Protein AF-A0A8S0YBK9-F1 (afdb_monomer_lite)

Radius o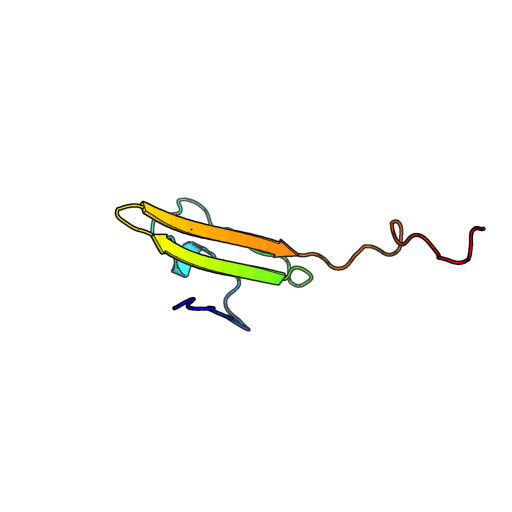f gyration: 16.3 Å; chains: 1; bounding box: 47×27×40 Å

Structure (mmCIF, N/CA/C/O backbone):
data_AF-A0A8S0YBK9-F1
#
_entry.id   AF-A0A8S0YBK9-F1
#
loop_
_atom_site.group_PDB
_atom_site.id
_atom_site.type_symbol
_atom_site.label_atom_id
_atom_site.label_alt_id
_atom_site.label_comp_id
_atom_site.label_asym_id
_atom_site.label_entity_id
_atom_site.label_seq_id
_atom_site.pdbx_PDB_ins_code
_atom_site.Cartn_x
_atom_site.Cartn_y
_atom_site.Cartn_z
_atom_site.occupancy
_atom_site.B_iso_or_equiv
_atom_site.auth_seq_id
_atom_site.auth_comp_id
_atom_site.auth_asym_id
_atom_site.auth_atom_id
_atom_site.pdbx_PDB_model_num
ATOM 1 N N . MET A 1 1 ? 4.863 -1.326 20.955 1.00 35.19 1 MET A N 1
ATOM 2 C CA . MET A 1 1 ? 5.201 -2.435 20.039 1.00 35.19 1 MET A CA 1
ATOM 3 C C . MET A 1 1 ? 4.767 -2.022 18.636 1.00 35.19 1 MET A C 1
ATOM 5 O O . MET A 1 1 ? 3.643 -1.565 18.497 1.00 35.19 1 MET A O 1
ATOM 9 N N . PHE A 1 2 ? 5.651 -2.044 17.635 1.00 40.44 2 PHE A N 1
ATOM 10 C CA . PHE A 1 2 ? 5.304 -1.676 16.254 1.00 40.44 2 PHE A CA 1
ATOM 11 C C . PHE A 1 2 ? 4.960 -2.954 15.483 1.00 40.44 2 PHE A C 1
ATOM 13 O O . PHE A 1 2 ? 5.842 -3.786 15.283 1.00 40.44 2 PHE A O 1
ATOM 20 N N . GLN A 1 3 ? 3.707 -3.137 15.061 1.00 40.22 3 GLN A N 1
ATOM 21 C CA . GLN A 1 3 ? 3.334 -4.281 14.225 1.00 40.22 3 GLN A CA 1
ATOM 22 C C . GLN A 1 3 ? 3.638 -3.933 12.760 1.00 40.22 3 GLN A C 1
ATOM 24 O O . GLN A 1 3 ? 2.937 -3.142 12.130 1.00 40.22 3 GLN A O 1
ATOM 29 N N . TYR A 1 4 ? 4.728 -4.478 12.220 1.00 42.66 4 TYR A N 1
ATOM 30 C CA . TYR A 1 4 ? 5.073 -4.325 10.809 1.00 42.66 4 TYR A CA 1
ATOM 31 C C . TYR A 1 4 ? 4.378 -5.416 9.991 1.00 42.66 4 TYR A C 1
ATOM 33 O O . TYR A 1 4 ? 4.772 -6.579 10.046 1.00 42.66 4 TYR A O 1
ATOM 41 N N . ILE A 1 5 ? 3.346 -5.055 9.229 1.00 49.53 5 ILE A N 1
ATOM 42 C CA . ILE A 1 5 ? 2.661 -5.998 8.340 1.00 49.53 5 ILE A CA 1
ATOM 43 C C . ILE A 1 5 ? 3.371 -5.959 6.982 1.00 49.53 5 ILE A C 1
ATOM 45 O O . ILE A 1 5 ? 3.102 -5.106 6.139 1.00 49.53 5 ILE A O 1
ATOM 49 N N . LYS A 1 6 ? 4.326 -6.874 6.775 1.00 40.84 6 LYS A N 1
ATOM 50 C CA . LYS A 1 6 ? 4.978 -7.078 5.473 1.00 40.84 6 LYS A CA 1
ATOM 51 C C . LYS A 1 6 ? 4.166 -8.082 4.657 1.00 40.84 6 LYS A C 1
ATOM 53 O O . LYS A 1 6 ? 4.439 -9.278 4.705 1.00 40.84 6 LYS A O 1
ATOM 58 N N . SER A 1 7 ? 3.179 -7.609 3.902 1.00 45.12 7 SER A N 1
ATOM 59 C CA . SER A 1 7 ? 2.431 -8.483 2.997 1.00 45.12 7 SER A CA 1
ATOM 60 C C . SER A 1 7 ? 3.182 -8.626 1.674 1.00 45.12 7 SER A C 1
ATOM 62 O O . SER A 1 7 ? 3.188 -7.722 0.849 1.00 45.12 7 SER A O 1
ATOM 64 N N . LYS A 1 8 ? 3.877 -9.753 1.485 1.00 41.88 8 LYS A N 1
ATOM 65 C CA . LYS A 1 8 ? 4.699 -10.038 0.291 1.00 41.88 8 LYS A CA 1
ATOM 66 C C . LYS A 1 8 ? 3.884 -10.288 -0.994 1.00 41.88 8 LYS A C 1
ATOM 68 O O . LYS A 1 8 ? 4.500 -10.492 -2.032 1.00 41.88 8 LYS A O 1
ATOM 73 N N . LYS A 1 9 ? 2.546 -10.345 -0.925 1.00 45.44 9 LYS A N 1
ATOM 74 C CA . LYS A 1 9 ? 1.681 -10.742 -2.057 1.00 45.44 9 LYS A CA 1
ATOM 75 C C . LYS A 1 9 ? 0.307 -10.060 -2.142 1.00 45.44 9 LYS A C 1
ATOM 77 O O . LYS A 1 9 ? -0.394 -10.300 -3.114 1.00 45.44 9 LYS A O 1
ATOM 82 N N . ASN A 1 10 ? -0.101 -9.253 -1.159 1.00 53.22 10 ASN A N 1
ATOM 83 C CA . ASN A 1 10 ? -1.407 -8.585 -1.200 1.00 53.22 10 ASN A CA 1
ATOM 84 C C . ASN A 1 10 ? -1.224 -7.087 -1.398 1.00 53.22 10 ASN A C 1
ATOM 86 O O . ASN A 1 10 ? -1.020 -6.332 -0.450 1.00 53.22 10 ASN A O 1
ATOM 90 N N . ASN A 1 11 ? -1.317 -6.692 -2.661 1.00 56.81 11 ASN A N 1
ATOM 91 C CA . ASN A 1 11 ? -1.138 -5.329 -3.144 1.00 56.81 11 ASN A CA 1
ATOM 92 C C . ASN A 1 11 ? -2.424 -4.498 -2.976 1.00 56.81 11 ASN A C 1
ATOM 94 O O . ASN A 1 11 ? -2.437 -3.317 -3.301 1.00 56.81 11 ASN A O 1
ATOM 98 N N . ASN A 1 12 ? -3.516 -5.118 -2.511 1.00 62.25 12 ASN A N 1
ATOM 99 C CA . ASN A 1 12 ? -4.832 -4.499 -2.466 1.00 62.25 12 ASN A CA 1
ATOM 100 C C . ASN A 1 12 ? -5.138 -3.929 -1.071 1.00 62.25 12 ASN A C 1
ATOM 102 O O . ASN A 1 12 ? -5.386 -4.660 -0.108 1.00 62.25 12 ASN A O 1
ATOM 106 N N . ILE A 1 13 ? -5.154 -2.598 -0.995 1.00 68.50 13 ILE A N 1
ATOM 107 C CA . ILE A 1 13 ? -5.453 -1.797 0.201 1.00 68.50 13 ILE A CA 1
ATOM 108 C C . ILE A 1 13 ? -6.867 -2.075 0.750 1.00 68.50 13 ILE A C 1
ATOM 110 O O . ILE A 1 13 ? -7.09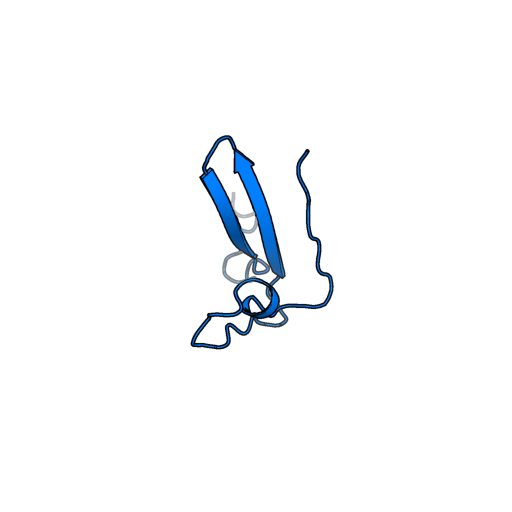8 -1.960 1.957 1.00 68.50 13 ILE A O 1
ATOM 114 N N . LYS A 1 14 ? -7.795 -2.518 -0.106 1.00 64.69 14 LYS A N 1
ATOM 115 C CA . LYS A 1 14 ? -9.194 -2.825 0.233 1.00 64.69 14 LYS A CA 1
ATOM 116 C C . LYS A 1 14 ? -9.352 -3.962 1.243 1.00 64.69 14 LYS A C 1
ATOM 118 O O . LYS A 1 14 ? -10.347 -4.031 1.953 1.00 64.69 14 LYS A O 1
ATOM 123 N N . LEU A 1 15 ? -8.345 -4.830 1.375 1.00 65.00 15 LEU A N 1
ATOM 124 C CA . LEU A 1 15 ? -8.334 -5.871 2.411 1.00 65.00 15 LEU A CA 1
ATOM 125 C C . LEU A 1 15 ? -8.259 -5.296 3.831 1.00 65.00 15 LEU A C 1
ATOM 127 O O . LEU A 1 15 ? -8.644 -5.968 4.786 1.00 65.00 15 LEU A O 1
ATOM 131 N N . ILE A 1 16 ? -7.747 -4.072 3.967 1.00 67.06 16 ILE A N 1
ATOM 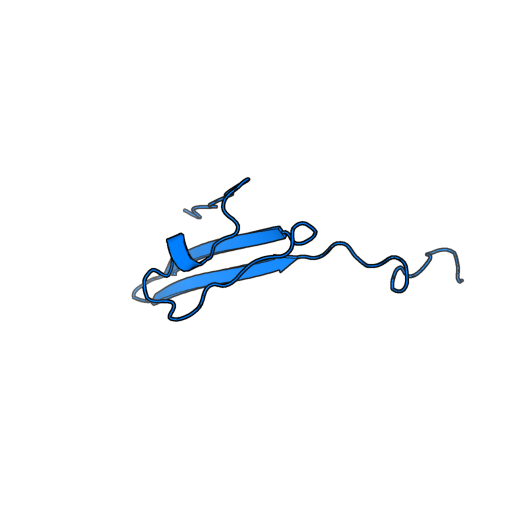132 C CA . ILE A 1 16 ? -7.557 -3.395 5.253 1.00 67.06 16 ILE A CA 1
ATOM 133 C C . ILE A 1 16 ? -8.559 -2.251 5.410 1.00 67.06 16 ILE A C 1
ATOM 135 O O . ILE A 1 16 ? -9.066 -2.033 6.504 1.00 67.06 16 ILE A O 1
ATOM 139 N N . LEU A 1 17 ? -8.909 -1.579 4.315 1.00 72.00 17 LEU A N 1
ATOM 140 C CA . LEU A 1 17 ? -9.974 -0.582 4.265 1.00 72.00 17 LEU A CA 1
ATOM 141 C C . LEU A 1 17 ? -11.156 -1.149 3.475 1.00 72.00 17 LEU A C 1
ATOM 143 O O . LEU A 1 17 ? -11.291 -0.901 2.278 1.00 72.00 17 LEU A O 1
ATOM 147 N N . LYS A 1 18 ? -11.986 -1.948 4.155 1.00 66.88 18 LYS A N 1
ATOM 148 C CA . LYS A 1 18 ? -13.106 -2.682 3.538 1.00 66.88 18 LYS A CA 1
ATOM 149 C C . LYS A 1 18 ? -14.151 -1.768 2.887 1.00 66.88 18 LYS A C 1
ATOM 151 O O . LYS A 1 18 ? -14.783 -2.188 1.926 1.00 66.88 18 LYS A O 1
ATOM 156 N N . ASP A 1 19 ? -14.260 -0.527 3.359 1.00 72.06 19 ASP A N 1
ATOM 157 C CA . ASP A 1 19 ? -15.213 0.480 2.871 1.00 72.06 19 ASP A CA 1
ATOM 158 C C . ASP A 1 19 ? -14.654 1.366 1.744 1.00 72.06 19 ASP A C 1
ATOM 160 O O . ASP A 1 19 ? -15.203 2.423 1.433 1.00 72.06 19 ASP A O 1
ATOM 164 N N . LEU A 1 20 ? -13.537 0.976 1.121 1.00 70.56 20 LEU A N 1
ATOM 165 C CA . LEU A 1 20 ? -13.067 1.653 -0.084 1.00 70.56 20 LEU A CA 1
ATOM 166 C C . LEU A 1 20 ? -14.024 1.385 -1.250 1.00 70.56 20 LEU A C 1
ATOM 168 O O . LEU A 1 20 ? -14.077 0.279 -1.789 1.00 70.56 20 LEU A O 1
ATOM 172 N N . ASP A 1 21 ? -14.702 2.448 -1.679 1.00 69.62 21 ASP A N 1
ATOM 173 C CA . ASP A 1 21 ? -15.596 2.492 -2.844 1.00 69.62 21 ASP A CA 1
ATOM 174 C C . ASP A 1 21 ? -14.900 2.066 -4.153 1.00 69.62 21 ASP A C 1
ATOM 176 O O . ASP A 1 21 ? -15.535 1.599 -5.096 1.00 69.62 21 ASP A O 1
ATOM 180 N N . ARG A 1 22 ? -13.566 2.179 -4.209 1.00 71.00 22 ARG A N 1
ATOM 181 C CA . ARG A 1 22 ? -12.766 1.916 -5.410 1.00 71.00 22 ARG A CA 1
ATOM 182 C C . ARG A 1 22 ? -11.597 0.987 -5.126 1.00 71.00 22 ARG A C 1
ATOM 184 O O . ARG A 1 22 ? -10.926 1.102 -4.101 1.00 71.00 22 ARG A O 1
ATOM 191 N N . ASP A 1 23 ? -11.322 0.101 -6.077 1.00 71.38 23 ASP A N 1
ATOM 192 C CA . ASP A 1 23 ? -10.125 -0.733 -6.046 1.00 71.38 23 ASP A CA 1
ATOM 193 C C . ASP A 1 23 ? -8.877 0.116 -6.317 1.00 71.38 23 ASP A C 1
ATOM 195 O O . ASP A 1 23 ? -8.785 0.823 -7.322 1.00 71.38 23 ASP A O 1
ATOM 199 N N . ILE A 1 24 ? -7.901 0.042 -5.407 1.00 72.44 24 ILE A N 1
ATOM 200 C CA . ILE A 1 24 ? -6.588 0.669 -5.580 1.00 72.44 24 ILE A CA 1
ATOM 201 C C . ILE A 1 24 ? -5.612 -0.423 -6.011 1.00 72.44 24 ILE A C 1
ATOM 203 O O . ILE A 1 24 ? -5.117 -1.192 -5.185 1.00 72.44 24 ILE A O 1
ATOM 207 N N . ASN A 1 25 ? -5.346 -0.485 -7.314 1.00 75.75 25 ASN A N 1
ATOM 208 C CA . ASN A 1 25 ? -4.377 -1.410 -7.890 1.00 75.75 25 ASN A CA 1
ATOM 209 C C . ASN A 1 25 ? -2.978 -0.795 -7.840 1.00 75.75 25 ASN A C 1
ATOM 211 O O . ASN A 1 25 ? -2.728 0.256 -8.429 1.00 75.75 25 ASN A O 1
ATOM 215 N N . ILE A 1 26 ? -2.065 -1.459 -7.135 1.00 79.69 26 ILE A N 1
ATOM 216 C CA . ILE A 1 26 ? -0.656 -1.069 -7.095 1.00 79.69 26 ILE A CA 1
ATOM 217 C C . ILE A 1 26 ? 0.068 -1.759 -8.261 1.00 79.69 26 ILE A C 1
ATOM 219 O O . ILE A 1 26 ? -0.042 -2.985 -8.371 1.00 79.69 26 ILE A O 1
ATOM 223 N N . PRO A 1 27 ? 0.789 -1.004 -9.114 1.00 81.31 27 PRO A N 1
ATOM 224 C CA . PRO A 1 27 ? 1.591 -1.559 -10.204 1.00 81.31 27 PRO A CA 1
ATOM 225 C C . PRO A 1 27 ? 2.574 -2.639 -9.732 1.00 81.31 27 PRO A C 1
ATOM 227 O O . PRO A 1 27 ? 3.068 -2.570 -8.608 1.00 81.31 27 PRO A O 1
ATOM 230 N N . GLU A 1 28 ? 2.897 -3.615 -10.585 1.00 81.38 28 GLU A N 1
ATOM 231 C CA . GLU A 1 28 ? 3.827 -4.707 -10.234 1.00 81.38 28 GLU A CA 1
ATOM 232 C C . GLU A 1 28 ? 5.245 -4.217 -9.913 1.00 81.38 28 GLU A C 1
ATOM 234 O O . GLU A 1 28 ? 5.948 -4.821 -9.102 1.00 81.38 28 GLU A O 1
ATOM 239 N N . ASP A 1 29 ? 5.663 -3.108 -10.521 1.00 85.62 29 ASP A N 1
ATOM 240 C CA . ASP A 1 29 ? 6.951 -2.465 -10.273 1.00 85.62 29 ASP A CA 1
ATOM 241 C C . ASP A 1 29 ? 6.942 -1.581 -9.016 1.00 85.62 29 ASP A C 1
ATOM 243 O O . ASP A 1 29 ? 7.982 -1.047 -8.634 1.00 85.62 29 ASP A O 1
ATOM 247 N N . ALA A 1 30 ? 5.800 -1.442 -8.339 1.00 83.56 30 ALA A N 1
ATOM 248 C CA . ALA A 1 30 ? 5.655 -0.639 -7.139 1.00 83.56 30 ALA A CA 1
ATOM 249 C C . ALA A 1 30 ? 5.509 -1.511 -5.886 1.00 83.56 30 ALA A C 1
ATOM 251 O O . ALA A 1 30 ? 4.779 -2.497 -5.832 1.00 83.56 30 ALA A O 1
ATOM 252 N N . SER A 1 31 ? 6.185 -1.111 -4.814 1.00 84.38 31 SER A N 1
ATOM 253 C CA . SER A 1 31 ? 6.068 -1.745 -3.503 1.00 84.38 31 SER A CA 1
ATOM 254 C C . SER A 1 31 ? 5.164 -0.928 -2.590 1.00 84.38 31 SER A C 1
ATOM 256 O O . SER A 1 31 ? 5.468 0.223 -2.277 1.00 84.38 31 SER A O 1
ATOM 258 N N . LEU A 1 32 ? 4.087 -1.539 -2.095 1.00 82.38 32 LEU A N 1
ATOM 259 C CA . LEU A 1 32 ? 3.248 -0.965 -1.045 1.00 82.38 32 LEU A CA 1
ATOM 260 C C . LEU A 1 32 ? 3.770 -1.372 0.340 1.00 82.38 32 LEU A C 1
ATOM 262 O O . LEU A 1 32 ? 3.930 -2.552 0.652 1.00 82.38 32 LEU A O 1
ATOM 266 N N . ARG A 1 33 ? 3.989 -0.386 1.205 1.00 83.38 33 ARG A N 1
ATOM 267 C CA . ARG A 1 33 ? 4.287 -0.562 2.624 1.00 83.38 33 ARG A CA 1
ATOM 268 C C . ARG A 1 33 ? 3.153 0.018 3.445 1.00 83.38 33 ARG A C 1
ATOM 270 O O . ARG A 1 33 ? 2.730 1.151 3.230 1.00 83.38 33 ARG A O 1
ATOM 277 N N . MET A 1 34 ? 2.728 -0.746 4.437 1.00 80.00 34 MET A N 1
ATOM 278 C CA . MET A 1 34 ? 1.678 -0.345 5.354 1.00 80.00 34 MET A CA 1
ATOM 279 C C . MET A 1 34 ? 2.199 -0.346 6.780 1.00 80.00 34 MET A C 1
ATOM 281 O O . MET A 1 34 ? 2.968 -1.225 7.178 1.00 80.00 34 MET A O 1
ATOM 285 N N . SER A 1 35 ? 1.793 0.651 7.554 1.00 81.25 35 SER A N 1
ATOM 286 C CA . SER A 1 35 ? 2.054 0.672 8.987 1.00 81.25 35 SER A CA 1
ATOM 287 C C . SER A 1 35 ? 0.843 1.179 9.742 1.00 81.25 35 SER A C 1
ATOM 289 O O . SER A 1 35 ? 0.192 2.129 9.315 1.00 81.25 35 SER A O 1
ATOM 291 N N . TYR A 1 36 ? 0.564 0.536 10.866 1.00 81.50 36 TYR A N 1
ATOM 292 C CA . TYR A 1 36 ? -0.486 0.927 11.785 1.00 81.50 36 TYR A CA 1
ATOM 293 C C . TYR A 1 36 ? 0.150 1.259 13.133 1.00 81.50 36 TYR A C 1
ATOM 295 O O . TYR A 1 36 ? 1.047 0.553 13.608 1.00 81.50 36 TYR A O 1
ATOM 303 N N . LYS A 1 37 ? -0.286 2.361 13.737 1.00 84.06 37 LYS A N 1
ATOM 304 C CA . LYS A 1 37 ? 0.163 2.799 15.052 1.00 84.06 37 LYS A CA 1
ATOM 305 C C . LYS A 1 37 ? -1.012 3.373 15.822 1.00 84.06 37 LYS A C 1
ATOM 307 O O . LYS A 1 37 ? -1.599 4.358 15.397 1.00 84.06 37 LYS A O 1
ATOM 312 N N . GLN A 1 38 ? -1.254 2.828 17.001 1.00 84.00 38 GLN A N 1
ATOM 313 C CA . GLN A 1 38 ? -2.152 3.414 17.984 1.00 84.00 38 GLN A CA 1
ATOM 314 C C . GLN A 1 38 ? -1.328 4.173 19.030 1.00 84.00 38 GLN A C 1
ATOM 316 O O . GLN A 1 38 ? -0.305 3.671 19.512 1.00 84.00 38 GLN A O 1
ATOM 321 N N . LYS A 1 39 ? -1.719 5.407 19.357 1.00 87.44 39 LYS A N 1
ATOM 322 C CA . LYS A 1 39 ? -1.120 6.180 20.453 1.00 87.44 39 LYS A CA 1
ATOM 323 C C . LYS A 1 39 ? -2.209 6.986 21.154 1.00 87.44 39 LYS A C 1
ATOM 325 O O . LYS A 1 39 ? -2.739 7.920 20.561 1.00 87.44 39 LYS A O 1
ATOM 330 N N . ARG A 1 40 ? -2.446 6.677 22.436 1.00 88.12 40 ARG A N 1
ATOM 331 C CA . ARG A 1 40 ? -3.601 7.191 23.199 1.00 88.12 40 ARG A CA 1
ATOM 332 C C . ARG A 1 40 ? -4.890 6.866 22.431 1.00 88.12 40 ARG A C 1
ATOM 334 O O . ARG A 1 40 ? -5.004 5.755 21.923 1.00 88.12 40 ARG A O 1
ATOM 341 N N . ASP A 1 41 ? -5.768 7.846 22.270 1.00 90.25 41 ASP A N 1
ATOM 342 C CA . ASP A 1 41 ? -7.069 7.722 21.608 1.00 90.25 41 ASP A CA 1
ATOM 343 C C . ASP A 1 41 ? -7.001 7.958 20.089 1.00 90.25 41 ASP A C 1
ATOM 345 O O . ASP A 1 41 ? -8.013 8.220 19.448 1.00 90.25 41 ASP A O 1
ATOM 349 N N . ILE A 1 42 ? -5.799 7.913 19.498 1.00 89.44 42 ILE A N 1
ATOM 350 C CA . ILE A 1 42 ? -5.593 8.123 18.062 1.00 89.44 42 ILE A CA 1
ATOM 351 C C . ILE A 1 42 ? -5.035 6.853 17.425 1.00 89.44 42 ILE A C 1
ATOM 353 O O . ILE A 1 42 ? -3.953 6.371 17.784 1.00 89.44 42 ILE A O 1
ATOM 357 N N . GLU A 1 43 ? -5.741 6.368 16.410 1.00 85.81 43 GLU A N 1
ATOM 358 C CA . GLU A 1 43 ? -5.266 5.355 15.475 1.00 85.81 43 GLU A CA 1
ATOM 359 C C . GLU A 1 43 ? -4.705 6.027 14.217 1.00 85.81 43 GLU A C 1
ATOM 361 O O . GLU A 1 43 ? -5.343 6.882 13.604 1.00 85.81 43 GLU A O 1
ATOM 366 N N . LYS A 1 44 ? -3.488 5.650 13.817 1.00 84.94 44 LYS A N 1
ATOM 367 C CA . LYS A 1 44 ? -2.850 6.103 12.578 1.00 84.94 44 LYS A CA 1
ATOM 368 C C . LYS A 1 44 ? -2.584 4.905 11.677 1.00 84.94 44 LYS A C 1
ATOM 370 O O . LYS A 1 44 ? -1.780 4.040 12.023 1.00 84.94 44 LYS A O 1
ATOM 375 N N . LEU A 1 45 ? -3.183 4.913 10.492 1.00 83.38 45 LEU A N 1
ATOM 376 C CA . LEU A 1 45 ? -2.867 4.004 9.395 1.00 83.38 45 LEU A CA 1
ATOM 377 C C . LEU A 1 45 ? -2.113 4.781 8.308 1.00 83.38 45 LEU A C 1
ATOM 379 O O . LEU A 1 45 ? -2.548 5.847 7.884 1.00 83.38 45 LEU A O 1
ATOM 383 N N . GLU A 1 46 ? -0.957 4.278 7.885 1.00 85.75 46 GLU A N 1
ATOM 384 C CA . GLU A 1 46 ? -0.090 4.930 6.902 1.00 85.75 46 GLU A CA 1
ATOM 385 C C . GLU A 1 46 ? 0.225 3.975 5.750 1.00 85.75 46 GLU A C 1
ATOM 387 O O . GLU A 1 46 ? 0.680 2.847 5.971 1.00 85.75 46 GLU A O 1
ATOM 392 N N . PHE A 1 47 ? 0.028 4.469 4.528 1.00 8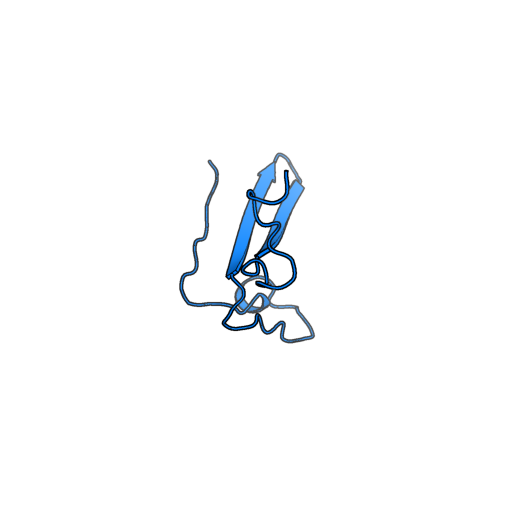4.12 47 PHE A N 1
ATOM 393 C CA . PHE A 1 47 ? 0.328 3.789 3.273 1.00 84.12 47 PHE A CA 1
ATOM 394 C C . PHE A 1 47 ? 1.488 4.502 2.584 1.00 84.12 47 PHE A C 1
ATOM 396 O O . PHE A 1 47 ? 1.478 5.723 2.444 1.00 84.12 47 PHE A O 1
ATOM 403 N N . LYS A 1 48 ? 2.493 3.746 2.148 1.00 86.38 48 LYS A N 1
ATOM 404 C CA . LYS A 1 48 ? 3.643 4.261 1.400 1.00 86.38 48 LYS A CA 1
ATOM 405 C C . LYS A 1 48 ? 3.848 3.416 0.158 1.00 86.38 48 LYS A C 1
ATOM 407 O O . LYS A 1 48 ? 4.023 2.208 0.277 1.00 86.38 48 LYS A O 1
ATOM 412 N N . ILE A 1 49 ? 3.842 4.048 -1.009 1.00 85.69 49 ILE A N 1
ATOM 413 C CA . ILE A 1 49 ? 4.118 3.389 -2.285 1.00 85.69 49 ILE A CA 1
ATOM 414 C C . ILE A 1 49 ? 5.518 3.803 -2.730 1.00 85.69 49 ILE A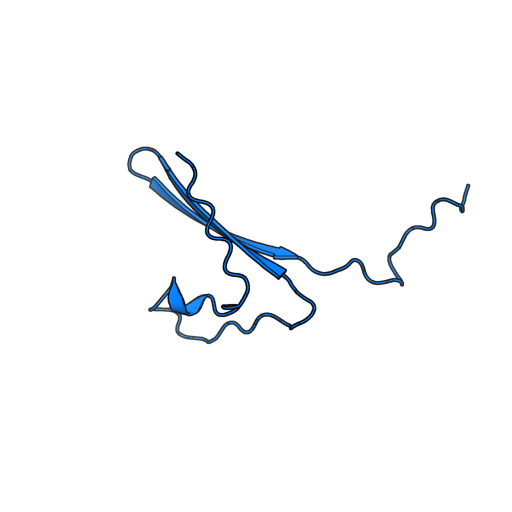 C 1
ATOM 416 O O . ILE A 1 49 ? 5.858 4.985 -2.704 1.00 85.69 49 ILE A O 1
ATOM 420 N N . TYR A 1 50 ? 6.333 2.822 -3.094 1.00 86.19 50 TYR A N 1
ATOM 421 C CA . TYR A 1 50 ? 7.704 3.011 -3.542 1.00 86.19 50 TYR A CA 1
ATOM 422 C C . TYR A 1 50 ? 7.851 2.477 -4.960 1.00 86.19 50 TYR A C 1
ATOM 424 O O . TYR A 1 50 ? 7.547 1.311 -5.197 1.00 86.19 50 TYR A O 1
ATOM 432 N N . TRP A 1 51 ? 8.372 3.297 -5.867 1.00 88.31 51 TRP A N 1
ATOM 433 C CA . TRP A 1 51 ? 8.818 2.858 -7.188 1.00 88.31 51 TRP A CA 1
ATOM 434 C C . TRP A 1 51 ? 10.341 2.727 -7.215 1.00 88.31 51 TRP A C 1
ATOM 436 O O . TRP A 1 51 ? 11.028 3.475 -6.507 1.00 88.31 51 TRP A O 1
ATOM 446 N N . PRO A 1 52 ? 10.898 1.828 -8.043 1.00 85.31 52 PRO A N 1
ATOM 447 C CA . PRO A 1 52 ? 12.295 1.911 -8.417 1.00 85.31 52 PRO A CA 1
ATOM 448 C C . PRO A 1 52 ? 12.544 3.267 -9.078 1.00 85.31 52 PRO A C 1
ATOM 450 O O . PRO A 1 52 ? 11.735 3.768 -9.861 1.00 85.31 52 PRO A O 1
ATOM 453 N N . GLN A 1 53 ? 13.685 3.870 -8.763 1.00 83.81 53 GLN A N 1
ATOM 454 C CA . GLN A 1 53 ? 14.103 5.090 -9.436 1.00 83.81 53 GLN A CA 1
ATOM 455 C C . GLN A 1 53 ? 14.245 4.802 -10.935 1.00 83.81 53 GLN A C 1
ATOM 457 O O . GLN A 1 53 ? 14.989 3.900 -11.331 1.00 83.81 53 GLN A O 1
ATOM 462 N N . ARG A 1 54 ? 13.517 5.550 -11.771 1.00 83.62 54 ARG A N 1
ATOM 463 C CA . ARG A 1 54 ? 13.621 5.400 -13.227 1.00 83.62 54 ARG A CA 1
ATOM 464 C C . ARG A 1 54 ? 15.025 5.795 -13.671 1.00 83.62 54 ARG A C 1
ATOM 466 O O . ARG A 1 54 ? 15.604 6.739 -13.133 1.00 83.62 54 ARG A O 1
ATOM 473 N N . LYS A 1 55 ? 15.558 5.083 -14.666 1.00 80.69 55 LYS A N 1
ATOM 474 C CA . LYS A 1 55 ? 16.928 5.287 -15.167 1.00 80.69 55 LYS A CA 1
ATOM 475 C C . LYS A 1 55 ? 17.170 6.729 -15.628 1.00 80.69 55 LYS A C 1
ATOM 477 O O . LYS A 1 55 ? 18.225 7.270 -15.344 1.00 80.69 55 LYS A O 1
ATOM 482 N N . GLU A 1 56 ? 16.168 7.353 -16.243 1.00 80.50 56 GLU A N 1
ATOM 483 C CA . GLU A 1 56 ? 16.188 8.750 -16.712 1.00 80.50 56 GLU A CA 1
ATOM 484 C C . GLU A 1 56 ? 16.357 9.803 -15.600 1.00 80.50 56 GLU A C 1
ATOM 486 O O . GLU A 1 56 ? 16.788 10.916 -15.875 1.00 80.50 56 GLU A O 1
ATOM 491 N N . TYR A 1 57 ? 16.063 9.451 -14.344 1.00 76.62 57 TYR A N 1
ATOM 492 C CA . TYR A 1 57 ? 16.245 10.319 -13.173 1.00 76.62 57 TYR A CA 1
ATOM 493 C C . TYR A 1 57 ? 17.392 9.853 -12.274 1.00 76.62 57 TYR A C 1
ATOM 495 O O . TYR A 1 57 ? 17.520 10.313 -11.135 1.00 76.62 57 TYR A O 1
ATOM 503 N N . LYS A 1 58 ? 18.196 8.888 -12.726 1.00 77.56 58 LYS A N 1
ATOM 504 C CA . LYS A 1 58 ? 19.361 8.428 -11.981 1.00 77.56 58 LYS A CA 1
ATOM 505 C C . LYS A 1 58 ? 20.478 9.440 -12.211 1.00 77.56 58 LYS A C 1
ATOM 507 O O . LYS A 1 58 ? 21.015 9.530 -13.304 1.00 77.56 58 LYS A O 1
ATOM 512 N N . ILE A 1 59 ? 20.784 10.234 -11.187 1.00 75.75 59 ILE A N 1
ATOM 513 C CA . ILE A 1 59 ? 21.939 11.131 -11.226 1.00 75.75 59 ILE A CA 1
ATOM 514 C C . ILE A 1 59 ? 23.177 10.235 -11.242 1.00 75.75 59 ILE A C 1
ATOM 516 O O . ILE A 1 59 ? 23.459 9.545 -10.258 1.00 75.75 59 ILE A O 1
ATOM 520 N N . ASP A 1 60 ? 23.880 10.200 -12.370 1.00 71.88 60 ASP A N 1
ATOM 521 C CA . ASP A 1 60 ? 25.157 9.509 -12.461 1.00 71.88 60 ASP A CA 1
ATOM 522 C C . ASP A 1 60 ? 26.173 10.256 -11.597 1.00 71.88 60 ASP A C 1
ATOM 524 O O . ASP A 1 60 ? 26.49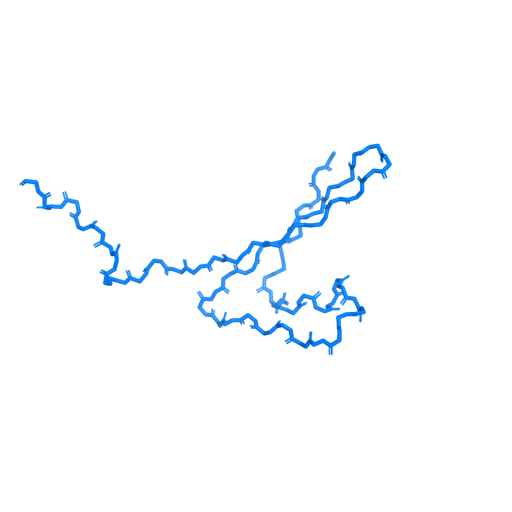5 11.419 -11.834 1.00 71.88 60 ASP A O 1
ATOM 528 N N . ALA A 1 61 ? 26.711 9.570 -10.587 1.00 66.25 61 ALA A N 1
ATOM 529 C CA . ALA A 1 61 ? 27.703 10.121 -9.661 1.00 66.25 61 ALA A CA 1
ATOM 530 C C . ALA A 1 61 ? 29.032 10.534 -10.337 1.00 66.25 61 ALA A C 1
ATOM 532 O O . ALA A 1 61 ? 29.915 11.060 -9.667 1.00 66.25 61 ALA A O 1
ATOM 533 N N . ASN A 1 62 ? 29.164 10.304 -11.648 1.00 62.22 62 ASN A N 1
ATOM 534 C CA . ASN A 1 62 ? 30.321 10.657 -12.470 1.00 62.22 62 ASN A CA 1
ATOM 535 C C . ASN A 1 62 ? 30.177 11.987 -13.229 1.00 62.22 62 ASN A C 1
ATOM 537 O O . ASN A 1 62 ? 31.061 12.327 -14.009 1.00 62.22 62 ASN A O 1
ATOM 541 N N . GLN A 1 63 ? 29.103 12.751 -13.020 1.00 57.41 63 GLN A N 1
ATOM 542 C CA . GLN A 1 63 ? 29.029 14.137 -13.489 1.00 57.41 63 GLN A CA 1
ATOM 543 C C . GLN A 1 63 ? 29.576 15.073 -12.404 1.00 57.41 63 GLN A C 1
ATOM 545 O O . GLN A 1 63 ? 28.817 15.679 -11.646 1.00 57.41 63 GLN A O 1
ATOM 550 N N . LYS A 1 64 ? 30.904 15.144 -12.297 1.00 48.62 64 LYS A N 1
ATOM 551 C CA . LYS A 1 64 ? 31.619 16.145 -11.502 1.00 48.62 64 LYS A CA 1
ATOM 552 C C . LYS A 1 64 ? 32.752 16.742 -12.318 1.00 48.62 64 LYS A C 1
ATOM 554 O O . LYS A 1 64 ? 33.399 15.959 -13.046 1.00 48.62 64 LYS A O 1
#

Foldseek 3Di:
DWDWDDDVPDQWPCVVVVPPPDTDHADPQKDWGWTWDDDPPDIDIDIDIDHDDDPVPDDDPPPD

Sequence (64 aa):
MFQYIKSKKNNNIKLILKDLDRDINIPEDASLRMSYKQKRDIEKLEFKIYWPQRKEYKIDANQK

Secondary structure (DSSP, 8-state):
---EE--SS---GGGT-TT-SS--PPPTT-EEEEEEEEETTEEEEEEEEEPPPPGGG---TT--

pLDDT: mean 72.02, std 15.18, range [35.19, 90.25]